Protein AF-A0A973U0E7-F1 (afdb_monomer)

Structure (mmCIF, N/CA/C/O backbone):
data_AF-A0A973U0E7-F1
#
_entry.id   AF-A0A973U0E7-F1
#
loop_
_atom_site.group_PDB
_atom_site.id
_atom_site.type_symbol
_atom_site.label_atom_id
_atom_site.label_alt_id
_atom_site.label_comp_id
_atom_site.label_asym_id
_atom_site.label_entity_id
_atom_site.label_seq_id
_atom_site.pdbx_PDB_ins_code
_atom_site.Cartn_x
_atom_site.Cartn_y
_atom_site.Cartn_z
_atom_site.occupancy
_atom_site.B_iso_or_equiv
_atom_site.auth_seq_id
_atom_site.auth_comp_id
_atom_site.auth_asym_id
_atom_site.auth_atom_id
_atom_site.pdbx_PDB_model_num
ATOM 1 N N . MET A 1 1 ? -1.678 -16.631 -17.017 1.00 42.16 1 MET A N 1
ATOM 2 C CA . MET A 1 1 ? -2.157 -15.235 -17.052 1.00 42.16 1 MET A CA 1
ATOM 3 C C . MET A 1 1 ? -1.262 -14.427 -16.122 1.00 42.16 1 MET A C 1
ATOM 5 O O . MET A 1 1 ? -1.406 -14.552 -14.914 1.00 42.16 1 MET A O 1
ATOM 9 N N . ARG A 1 2 ? -0.243 -13.733 -16.650 1.00 50.34 2 ARG A N 1
ATOM 10 C CA . ARG A 1 2 ? 0.538 -12.775 -15.849 1.00 50.34 2 ARG A CA 1
ATOM 11 C C . ARG A 1 2 ? -0.282 -11.490 -15.801 1.00 50.34 2 ARG A C 1
ATOM 13 O O . ARG A 1 2 ? -0.704 -11.018 -16.849 1.00 50.34 2 ARG A O 1
ATOM 20 N N . VAL A 1 3 ? -0.574 -10.988 -14.607 1.00 57.22 3 VAL A N 1
ATOM 21 C CA . VAL A 1 3 ? -1.224 -9.685 -14.454 1.00 57.22 3 VAL A CA 1
ATOM 22 C C . VAL A 1 3 ? -0.139 -8.639 -14.695 1.00 57.22 3 VAL A C 1
ATOM 24 O O . VAL A 1 3 ? 0.751 -8.463 -13.868 1.00 57.22 3 VAL A O 1
ATOM 27 N N . GLU A 1 4 ? -0.150 -8.025 -15.873 1.00 67.50 4 GLU A N 1
ATOM 28 C CA . GLU A 1 4 ? 0.699 -6.878 -16.193 1.00 67.50 4 GLU A CA 1
ATOM 29 C C . GLU A 1 4 ? 0.068 -5.644 -15.551 1.00 67.50 4 GLU A C 1
ATOM 31 O O . GLU A 1 4 ? -0.882 -5.084 -16.087 1.00 67.50 4 GLU A O 1
ATOM 36 N N . LEU A 1 5 ? 0.556 -5.266 -14.368 1.00 76.81 5 LEU A N 1
ATOM 37 C CA . LEU A 1 5 ? 0.196 -3.997 -13.740 1.00 76.81 5 LEU A CA 1
ATOM 38 C C . LEU A 1 5 ? 0.787 -2.860 -14.574 1.00 76.81 5 LEU A C 1
ATOM 40 O O . LEU A 1 5 ? 1.991 -2.865 -14.842 1.00 76.81 5 LEU A O 1
ATOM 44 N N . ARG A 1 6 ? -0.041 -1.894 -14.972 1.00 80.81 6 ARG A N 1
ATOM 45 C CA . ARG A 1 6 ? 0.394 -0.698 -15.700 1.00 80.81 6 ARG A CA 1
ATOM 46 C C . ARG A 1 6 ? 0.193 0.545 -14.848 1.00 80.81 6 ARG A C 1
ATOM 48 O O . ARG A 1 6 ? -0.693 0.613 -14.001 1.00 80.81 6 ARG A O 1
ATOM 55 N N . VAL A 1 7 ? 1.019 1.555 -15.094 1.00 86.50 7 VAL A N 1
ATOM 56 C CA . VAL A 1 7 ? 0.831 2.880 -14.498 1.00 86.50 7 VAL A CA 1
ATOM 57 C C . VAL A 1 7 ? -0.539 3.431 -14.896 1.00 86.50 7 VAL A C 1
ATOM 59 O O . VAL A 1 7 ? -0.896 3.431 -16.072 1.00 86.50 7 VAL A O 1
ATOM 62 N N . GLY A 1 8 ? -1.294 3.902 -13.908 1.00 86.81 8 GLY A N 1
ATOM 63 C CA . GLY A 1 8 ? -2.666 4.385 -14.040 1.00 86.81 8 GLY A CA 1
ATOM 64 C C . GLY A 1 8 ? -3.736 3.342 -13.718 1.00 86.81 8 GLY A C 1
ATOM 65 O O . GLY A 1 8 ? -4.886 3.734 -13.499 1.00 86.81 8 GLY A O 1
ATOM 66 N N . ASP A 1 9 ? -3.382 2.056 -13.628 1.00 88.31 9 ASP A N 1
ATOM 67 C CA . ASP A 1 9 ? -4.346 1.008 -13.297 1.00 88.31 9 ASP A CA 1
ATOM 68 C C . ASP A 1 9 ? -4.869 1.181 -11.870 1.00 88.31 9 ASP A C 1
ATOM 70 O O . ASP A 1 9 ? -4.117 1.469 -10.934 1.00 88.31 9 ASP A O 1
ATOM 74 N N . VAL A 1 10 ? -6.177 0.984 -11.710 1.00 88.50 10 VAL A N 1
ATOM 75 C CA . VAL A 1 10 ? -6.846 0.961 -10.409 1.00 88.50 10 VAL A CA 1
ATOM 76 C C . VAL A 1 10 ? -7.124 -0.486 -10.049 1.00 88.50 10 VAL A C 1
ATOM 78 O O . VAL A 1 10 ? -7.791 -1.207 -10.789 1.00 88.50 10 VAL A O 1
ATOM 81 N N . VAL A 1 11 ? -6.573 -0.908 -8.921 1.00 88.00 11 VAL A N 1
ATOM 82 C CA . VAL A 1 11 ? -6.503 -2.307 -8.502 1.00 88.00 11 VAL A CA 1
ATOM 83 C C . VAL A 1 11 ? -6.729 -2.403 -7.002 1.00 88.00 11 VAL A C 1
ATOM 85 O O . VAL A 1 11 ? -6.374 -1.500 -6.246 1.00 88.00 11 VAL A O 1
ATOM 88 N N . ASP A 1 12 ? -7.305 -3.513 -6.554 1.00 88.81 12 ASP A N 1
ATOM 89 C CA . ASP A 1 12 ? -7.552 -3.737 -5.133 1.00 88.81 12 ASP A CA 1
ATOM 90 C C . ASP A 1 12 ? -6.254 -4.124 -4.415 1.00 88.81 12 ASP A C 1
ATOM 92 O O . ASP A 1 12 ? -5.697 -5.211 -4.607 1.00 88.81 12 ASP A O 1
ATOM 96 N N . GLY A 1 13 ? -5.758 -3.212 -3.580 1.00 89.75 13 GLY A N 1
ATOM 97 C CA . GLY A 1 13 ? -4.587 -3.419 -2.742 1.00 89.75 13 GLY A CA 1
ATOM 98 C C . GLY A 1 13 ? -4.972 -3.863 -1.343 1.00 89.75 13 GLY A C 1
ATOM 99 O O . GLY A 1 13 ? -5.715 -3.185 -0.634 1.00 89.75 13 GLY A O 1
ATOM 100 N N . ARG A 1 14 ? -4.42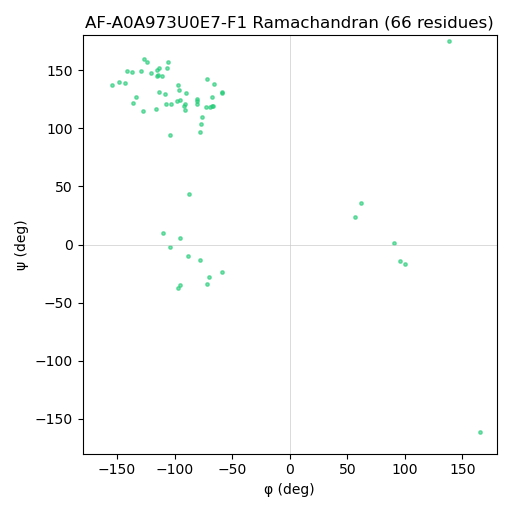6 -5.004 -0.914 1.00 91.81 14 ARG A N 1
ATOM 101 C CA . ARG A 1 14 ? -4.625 -5.504 0.449 1.00 91.81 14 ARG A CA 1
ATOM 102 C C . ARG A 1 14 ? -3.52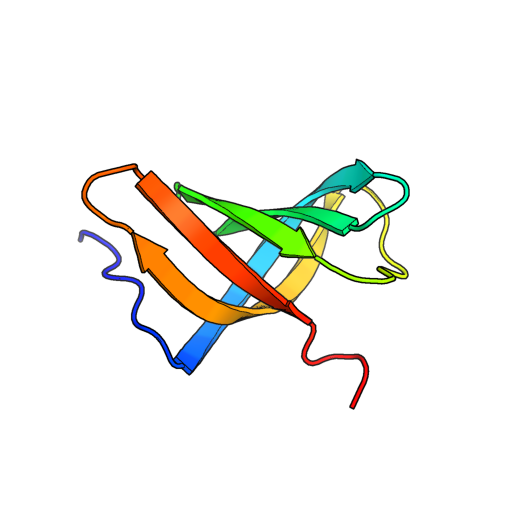2 -5.002 1.366 1.00 91.81 14 ARG A C 1
ATOM 104 O O . ARG A 1 14 ? -2.358 -5.351 1.169 1.00 91.81 14 ARG A O 1
ATOM 111 N N . VAL A 1 15 ? -3.880 -4.247 2.401 1.00 92.44 15 VAL A N 1
ATOM 112 C CA . VAL A 1 15 ? -2.940 -3.784 3.426 1.00 92.44 15 VAL A CA 1
ATOM 113 C C . VAL A 1 15 ? -2.432 -4.981 4.212 1.00 92.44 15 VAL A C 1
ATOM 115 O O . VAL A 1 15 ? -3.195 -5.688 4.867 1.00 92.44 15 VAL A O 1
ATOM 118 N N . THR A 1 16 ? -1.127 -5.199 4.177 1.00 91.56 16 THR A N 1
ATOM 119 C CA . THR A 1 16 ? -0.462 -6.228 4.982 1.00 91.56 16 THR A CA 1
ATOM 120 C C . THR A 1 16 ? 0.086 -5.644 6.274 1.00 91.56 16 THR A C 1
ATOM 122 O O . THR A 1 16 ?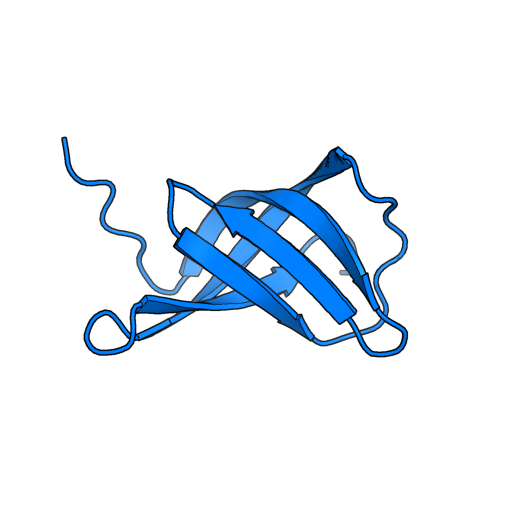 0.052 -6.306 7.310 1.00 91.56 16 THR A O 1
ATOM 125 N N . ARG A 1 17 ? 0.562 -4.394 6.237 1.00 90.44 17 ARG A N 1
ATOM 126 C CA . ARG A 1 17 ? 1.107 -3.710 7.410 1.00 90.44 17 ARG A CA 1
ATOM 127 C C . ARG A 1 17 ? 0.987 -2.201 7.272 1.00 90.44 17 ARG A C 1
ATOM 129 O O . ARG A 1 17 ? 1.311 -1.651 6.229 1.00 90.44 17 ARG A O 1
ATOM 136 N N . VAL A 1 18 ? 0.597 -1.533 8.346 1.00 89.94 18 VAL A N 1
ATOM 137 C CA . VAL A 1 18 ? 0.552 -0.068 8.416 1.00 89.94 18 VAL A CA 1
ATOM 138 C C . VAL A 1 18 ? 1.832 0.419 9.084 1.00 89.94 18 VAL A C 1
ATOM 140 O O . VAL A 1 18 ? 2.299 -0.194 10.047 1.00 89.94 18 VAL A O 1
ATOM 143 N N . VAL A 1 19 ? 2.430 1.481 8.554 1.00 89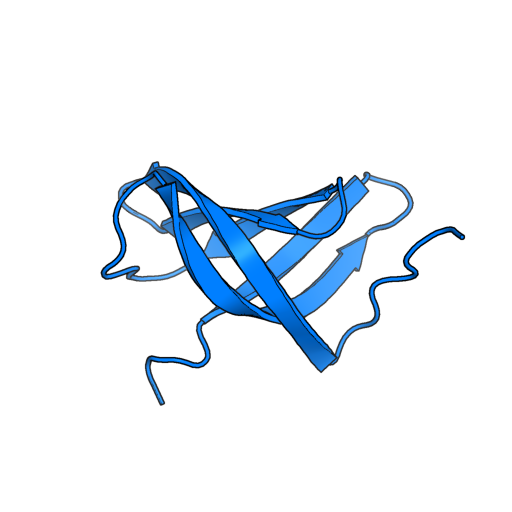.88 19 VAL A N 1
ATOM 144 C CA . VAL A 1 19 ? 3.639 2.113 9.096 1.00 89.88 19 VAL A CA 1
ATOM 145 C C . VAL A 1 19 ? 3.387 3.612 9.297 1.00 89.88 19 VAL A C 1
ATOM 147 O O . VAL A 1 19 ? 2.485 4.166 8.680 1.00 89.88 19 VAL A O 1
ATOM 150 N N . PRO A 1 20 ? 4.159 4.317 10.141 1.00 85.19 20 PRO A N 1
ATOM 151 C CA . PRO A 1 20 ? 3.867 5.719 10.467 1.00 85.19 20 PRO A CA 1
ATOM 152 C C . PRO A 1 20 ? 3.843 6.676 9.262 1.00 85.19 20 PRO A C 1
ATOM 154 O O . PRO A 1 20 ? 3.225 7.730 9.327 1.00 85.19 20 PRO A O 1
ATOM 157 N N . PHE A 1 21 ? 4.521 6.316 8.172 1.00 85.44 21 PHE A N 1
ATOM 158 C CA . PHE A 1 21 ? 4.643 7.113 6.947 1.00 85.44 21 PHE A CA 1
ATOM 159 C C . PHE A 1 21 ? 3.880 6.517 5.748 1.00 85.44 21 PHE A C 1
ATOM 161 O O . PHE A 1 21 ? 4.097 6.947 4.613 1.00 85.44 21 PHE A O 1
ATOM 168 N N . GLY A 1 22 ? 3.043 5.493 5.959 1.00 88.62 22 GLY A N 1
ATOM 169 C CA . GLY A 1 22 ? 2.417 4.777 4.850 1.00 88.62 22 GLY A CA 1
ATOM 170 C C . GLY A 1 22 ? 1.773 3.439 5.197 1.00 88.62 22 GLY A C 1
ATOM 171 O O . GLY A 1 22 ? 1.524 3.095 6.350 1.00 88.62 22 GLY A O 1
ATOM 172 N N . ALA A 1 23 ? 1.558 2.624 4.172 1.00 90.94 23 ALA A N 1
ATOM 173 C CA . ALA A 1 23 ? 1.095 1.253 4.324 1.00 90.94 23 ALA A CA 1
ATOM 174 C C . ALA A 1 23 ? 1.747 0.337 3.285 1.00 90.94 23 ALA A C 1
ATOM 176 O O . ALA A 1 23 ? 1.900 0.681 2.117 1.00 90.94 23 ALA A O 1
ATOM 177 N N . LEU A 1 24 ? 2.129 -0.859 3.717 1.00 91.25 24 LEU A N 1
ATOM 178 C CA . LEU A 1 24 ? 2.512 -1.948 2.833 1.00 91.25 24 LEU A CA 1
ATOM 179 C C . LEU A 1 24 ? 1.241 -2.603 2.313 1.00 91.25 24 LEU A C 1
ATOM 181 O O . LEU A 1 24 ? 0.439 -3.121 3.096 1.00 91.25 24 LEU A O 1
ATOM 185 N N . VAL A 1 25 ? 1.087 -2.606 0.995 1.00 90.75 25 VAL A N 1
ATOM 186 C CA . VAL A 1 25 ? -0.042 -3.228 0.312 1.00 90.75 25 VAL A CA 1
ATOM 187 C C . VAL A 1 25 ? 0.451 -4.298 -0.648 1.00 90.75 25 VAL A C 1
ATOM 189 O O . VAL A 1 25 ? 1.533 -4.200 -1.216 1.00 90.75 25 VAL A O 1
ATOM 192 N N . THR A 1 26 ? -0.335 -5.345 -0.834 1.00 89.00 26 THR A N 1
ATOM 193 C CA . THR A 1 26 ? -0.052 -6.388 -1.821 1.00 89.00 26 THR A CA 1
ATOM 194 C C . THR A 1 26 ? -1.122 -6.344 -2.895 1.00 89.00 26 THR A C 1
ATOM 196 O O . THR A 1 26 ? -2.313 -6.322 -2.583 1.00 89.00 26 THR A O 1
ATOM 199 N N . VAL A 1 27 ? -0.683 -6.340 -4.152 1.00 85.75 27 VAL A N 1
ATOM 200 C CA . VAL A 1 27 ? -1.536 -6.220 -5.335 1.00 85.75 27 VAL A CA 1
ATOM 201 C C . VAL A 1 27 ? -1.073 -7.238 -6.370 1.00 85.75 27 VAL A C 1
ATOM 203 O O . VAL A 1 27 ? 0.087 -7.226 -6.773 1.00 85.75 27 VAL A O 1
ATOM 206 N N . GLY A 1 28 ? -1.955 -8.144 -6.799 1.00 77.75 28 GLY A N 1
ATOM 207 C CA . GLY A 1 28 ? -1.667 -9.047 -7.926 1.00 77.75 28 GLY A CA 1
ATOM 208 C C . GLY A 1 28 ? -0.412 -9.924 -7.772 1.00 77.75 28 GLY A C 1
ATOM 209 O O . GLY A 1 28 ? 0.161 -10.345 -8.771 1.00 77.75 28 GLY A O 1
ATOM 210 N N . GLY A 1 29 ? 0.033 -10.18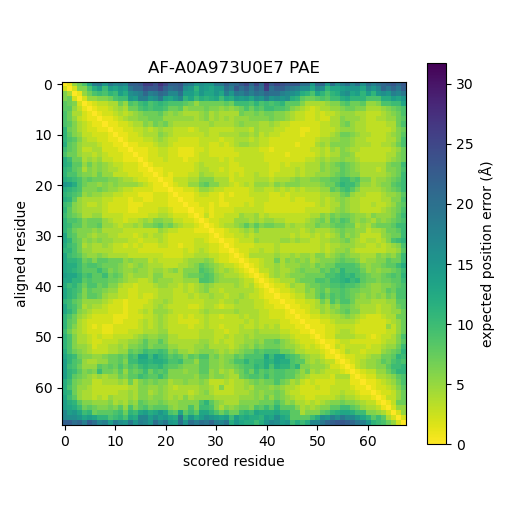9 -6.538 1.00 79.00 29 GLY A N 1
ATOM 211 C CA . GLY A 1 29 ? 1.250 -10.959 -6.248 1.00 79.00 29 GLY A CA 1
ATOM 212 C C . GLY A 1 29 ? 2.534 -10.132 -6.119 1.00 79.00 29 GLY A C 1
ATOM 213 O O . GLY A 1 29 ? 3.589 -10.708 -5.863 1.00 79.00 29 GLY A O 1
ATOM 214 N N . VAL A 1 30 ? 2.456 -8.804 -6.242 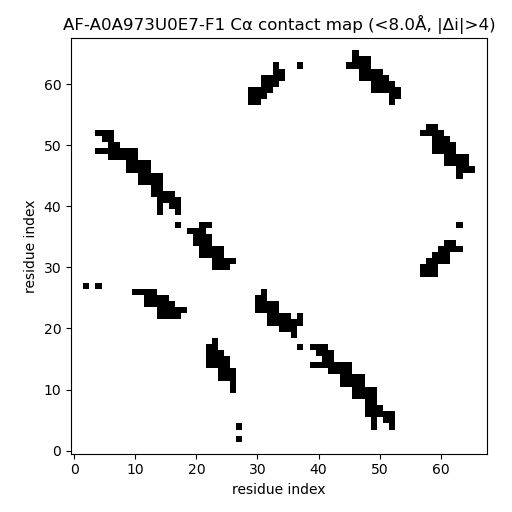1.00 83.50 30 VAL A N 1
ATOM 215 C CA . VAL A 1 30 ? 3.576 -7.879 -6.018 1.00 83.50 30 VAL A CA 1
ATOM 216 C C . VAL A 1 30 ? 3.321 -7.048 -4.759 1.00 83.50 30 VAL A C 1
ATOM 218 O O . VAL A 1 30 ? 2.181 -6.709 -4.432 1.00 83.50 30 VAL A O 1
ATOM 221 N N . SER A 1 31 ? 4.386 -6.732 -4.026 1.00 85.81 31 SER A N 1
ATOM 222 C CA . SER A 1 31 ? 4.326 -5.867 -2.846 1.00 85.81 31 SER A CA 1
ATOM 223 C C . SER A 1 31 ? 4.557 -4.412 -3.248 1.00 85.81 31 SER A C 1
ATOM 225 O O . SER A 1 31 ? 5.610 -4.070 -3.786 1.00 85.81 31 SER A O 1
ATOM 227 N N . GLY A 1 32 ? 3.577 -3.562 -2.963 1.00 86.75 32 GLY A N 1
ATOM 228 C CA . GLY A 1 32 ? 3.639 -2.119 -3.143 1.00 86.75 32 GLY A CA 1
ATOM 229 C C . GLY A 1 32 ? 3.765 -1.377 -1.814 1.00 86.75 32 GLY A C 1
ATOM 230 O O . GLY A 1 32 ? 3.316 -1.846 -0.763 1.00 86.75 32 GLY A O 1
ATOM 231 N N . LEU A 1 33 ? 4.391 -0.204 -1.861 1.00 88.69 33 LEU A N 1
ATOM 232 C CA . LEU A 1 33 ? 4.414 0.727 -0.736 1.00 88.69 33 LEU A CA 1
ATOM 233 C C . LEU A 1 33 ? 3.513 1.908 -1.074 1.00 88.69 33 LEU A C 1
ATOM 235 O O . LEU A 1 33 ? 3.748 2.610 -2.057 1.00 88.69 33 LEU A O 1
ATOM 239 N N . LEU A 1 34 ? 2.512 2.124 -0.233 1.00 87.94 34 LEU A N 1
ATOM 240 C CA . LEU A 1 34 ? 1.686 3.314 -0.269 1.00 87.94 34 LEU A CA 1
ATOM 241 C C . LEU A 1 34 ? 2.320 4.351 0.658 1.00 87.94 34 LEU A C 1
ATOM 243 O O . LEU A 1 34 ? 2.454 4.108 1.859 1.00 87.94 34 LEU A O 1
ATOM 247 N N . VAL A 1 35 ? 2.770 5.468 0.091 1.00 84.50 35 VAL A N 1
ATOM 248 C CA . VAL A 1 35 ? 3.425 6.559 0.825 1.00 84.50 35 VAL A CA 1
ATOM 249 C C . VAL A 1 35 ? 2.392 7.644 1.100 1.00 84.50 35 VAL A C 1
ATOM 251 O O . VAL A 1 35 ? 1.778 8.158 0.169 1.00 84.50 35 VAL A O 1
ATOM 254 N N . GLY A 1 36 ? 2.208 7.998 2.371 1.00 83.62 36 GLY A N 1
ATOM 255 C CA . GLY A 1 36 ? 1.233 9.005 2.786 1.00 83.62 36 GLY A CA 1
ATOM 256 C C . GLY A 1 36 ? 0.474 8.616 4.056 1.00 83.62 36 GLY A C 1
ATOM 257 O O . GLY A 1 36 ? 0.667 7.525 4.592 1.00 83.62 36 GLY A O 1
ATOM 258 N N . PRO A 1 37 ? -0.374 9.510 4.580 1.00 76.81 37 PRO A N 1
ATOM 259 C CA . PRO A 1 37 ? -1.261 9.176 5.685 1.00 76.81 37 PRO A CA 1
ATOM 260 C C . PRO A 1 37 ? -2.309 8.165 5.208 1.00 76.81 37 PRO A C 1
ATOM 262 O O . PRO A 1 37 ? -3.081 8.451 4.301 1.00 76.81 37 PRO A O 1
ATOM 265 N N . VAL A 1 38 ? -2.334 6.982 5.823 1.00 79.62 38 VAL A N 1
ATOM 266 C CA . VAL A 1 38 ? -3.285 5.915 5.483 1.00 79.62 38 VAL A CA 1
ATOM 267 C C . VAL A 1 38 ? -4.188 5.655 6.671 1.00 79.62 38 VAL A C 1
ATOM 269 O O . VAL A 1 38 ? -3.731 5.191 7.715 1.00 79.62 38 VAL A O 1
ATOM 272 N N . ALA A 1 39 ? -5.483 5.907 6.503 1.00 79.50 39 ALA A N 1
ATOM 273 C CA . ALA A 1 39 ? -6.503 5.619 7.509 1.00 79.50 39 ALA A CA 1
ATOM 274 C C . ALA A 1 39 ? -7.040 4.179 7.381 1.00 79.50 39 ALA A C 1
ATOM 276 O O . ALA A 1 39 ? -8.244 3.942 7.442 1.00 79.50 39 ALA A O 1
ATOM 277 N N . ALA A 1 40 ? -6.151 3.205 7.178 1.00 82.00 40 ALA A N 1
ATOM 278 C CA . ALA A 1 40 ? -6.507 1.795 7.040 1.00 82.00 40 ALA A CA 1
ATOM 279 C C . ALA A 1 40 ? -5.757 0.940 8.061 1.00 82.00 40 ALA A C 1
ATOM 281 O O . ALA A 1 40 ? -4.698 1.309 8.559 1.00 82.00 40 ALA A O 1
ATOM 282 N N . THR A 1 41 ? -6.311 -0.229 8.356 1.00 87.44 41 THR A N 1
ATOM 283 C CA . THR A 1 41 ? -5.729 -1.249 9.231 1.00 87.44 41 THR A CA 1
ATOM 284 C C . THR A 1 41 ? -5.195 -2.427 8.418 1.00 87.44 41 THR A C 1
ATOM 286 O O . THR A 1 41 ? -5.614 -2.673 7.286 1.00 87.44 41 THR A O 1
ATOM 289 N N . ALA A 1 42 ? -4.249 -3.177 8.989 1.00 89.31 42 ALA A N 1
ATOM 290 C CA . ALA A 1 42 ? -3.762 -4.404 8.367 1.00 89.31 42 ALA A CA 1
ATOM 291 C C . ALA A 1 42 ? -4.919 -5.397 8.155 1.00 89.31 42 ALA A C 1
ATOM 293 O O . ALA A 1 42 ? -5.693 -5.665 9.071 1.00 89.31 42 ALA A O 1
ATOM 294 N N . GLY A 1 43 ? -5.022 -5.943 6.946 1.00 90.00 43 GLY A N 1
ATOM 295 C CA . GLY A 1 43 ? -6.105 -6.824 6.511 1.00 90.00 43 GLY A CA 1
ATOM 296 C C . GLY A 1 43 ? -7.178 -6.134 5.667 1.00 90.00 43 GLY A C 1
ATOM 297 O O . GLY A 1 43 ? -7.900 -6.836 4.957 1.00 90.00 43 GLY A O 1
ATOM 298 N N . THR A 1 44 ? -7.245 -4.801 5.682 1.00 90.25 44 THR A N 1
ATOM 299 C CA . THR A 1 44 ? -8.188 -4.021 4.870 1.00 90.25 44 THR A CA 1
ATOM 300 C C . THR A 1 44 ? -7.787 -4.045 3.398 1.00 90.25 44 THR A C 1
ATOM 302 O O . THR A 1 44 ? -6.604 -4.021 3.062 1.00 90.25 44 THR A O 1
ATOM 30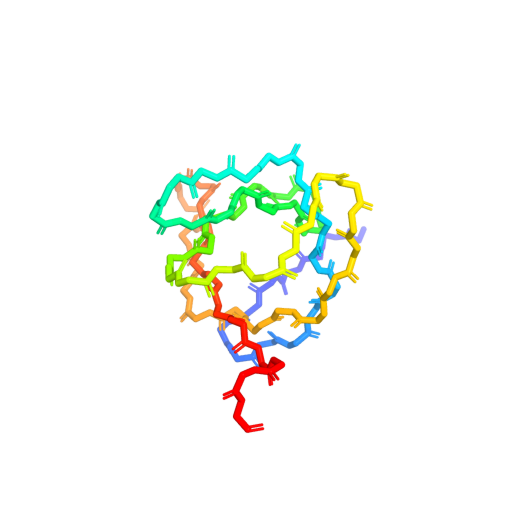5 N N . THR A 1 45 ? -8.780 -4.113 2.515 1.00 88.75 45 THR A N 1
ATOM 306 C CA . THR A 1 45 ? -8.589 -4.010 1.064 1.00 88.75 45 THR A CA 1
ATOM 307 C C . THR A 1 45 ? -9.141 -2.670 0.612 1.00 88.75 45 THR A C 1
ATOM 309 O O . THR A 1 45 ? -10.257 -2.322 0.994 1.00 88.75 45 THR A O 1
ATOM 312 N N . LEU A 1 46 ? -8.354 -1.917 -0.150 1.00 88.06 46 LEU A N 1
ATOM 313 C CA . LEU A 1 46 ? -8.752 -0.622 -0.689 1.00 88.06 46 LEU A CA 1
ATOM 314 C C . LEU A 1 46 ? -8.305 -0.489 -2.150 1.00 88.06 46 LEU A C 1
ATOM 316 O O . LEU A 1 46 ? -7.267 -1.047 -2.521 1.00 88.06 46 LEU A O 1
ATOM 320 N N . PRO A 1 47 ? -9.064 0.249 -2.975 1.00 87.81 47 PRO A N 1
ATOM 321 C CA . PRO A 1 47 ? -8.667 0.530 -4.343 1.00 87.81 47 PRO A CA 1
ATOM 322 C C . PRO A 1 47 ? -7.468 1.480 -4.332 1.00 87.81 47 PRO A C 1
ATOM 324 O O . PRO A 1 47 ? -7.550 2.609 -3.848 1.00 87.81 47 PRO A O 1
ATOM 327 N N . VAL A 1 48 ? -6.350 1.020 -4.880 1.00 88.25 48 VAL A N 1
ATOM 328 C CA . VAL A 1 48 ? -5.135 1.819 -5.038 1.00 88.25 48 VAL A CA 1
ATOM 329 C C . VAL A 1 48 ? -4.858 2.027 -6.517 1.00 88.25 48 VAL A C 1
ATOM 331 O O . VAL A 1 48 ? -5.129 1.154 -7.346 1.00 88.25 48 VAL A O 1
ATOM 334 N N . ARG A 1 49 ? -4.316 3.194 -6.861 1.00 88.75 49 ARG A N 1
ATOM 335 C CA . ARG A 1 49 ? -3.850 3.456 -8.222 1.00 88.75 49 ARG A CA 1
ATOM 336 C C . ARG A 1 49 ? -2.360 3.198 -8.312 1.00 88.75 49 ARG A C 1
ATOM 338 O O . ARG A 1 49 ? -1.589 3.675 -7.484 1.00 88.75 49 ARG A O 1
ATOM 345 N N . VAL A 1 50 ? -1.957 2.479 -9.347 1.00 88.12 50 VAL A N 1
ATOM 346 C CA . VAL A 1 50 ? -0.554 2.270 -9.685 1.00 88.12 50 VAL A CA 1
ATOM 347 C C . VAL A 1 50 ? 0.020 3.564 -10.252 1.00 88.12 50 VAL A C 1
ATOM 349 O O . VAL A 1 50 ? -0.434 4.050 -11.285 1.00 88.12 50 VAL A O 1
ATOM 352 N N . VAL A 1 51 ? 1.020 4.126 -9.581 1.00 87.81 51 VAL A N 1
ATOM 353 C CA . VAL A 1 51 ? 1.715 5.347 -10.022 1.00 87.81 51 VAL A CA 1
ATOM 354 C C . VAL A 1 51 ? 2.995 4.991 -10.763 1.00 87.81 51 VAL A C 1
ATOM 356 O O . VAL A 1 51 ? 3.342 5.624 -11.754 1.00 87.81 51 VAL A O 1
ATOM 359 N N . GLU A 1 52 ? 3.682 3.946 -10.308 1.00 84.94 52 GLU A N 1
ATOM 360 C CA . GLU A 1 52 ? 4.947 3.513 -10.888 1.00 84.94 52 GLU A CA 1
ATOM 361 C C . GLU A 1 52 ? 5.094 1.999 -10.751 1.00 84.94 52 GLU A C 1
ATOM 363 O O . GLU A 1 52 ? 4.756 1.430 -9.710 1.00 84.94 52 GLU A O 1
ATOM 368 N N . VAL A 1 53 ? 5.613 1.347 -11.791 1.00 84.62 53 VAL A N 1
ATOM 369 C CA . VAL A 1 53 ? 5.898 -0.091 -11.796 1.00 84.62 53 VAL A CA 1
ATOM 370 C C . VAL A 1 53 ? 7.341 -0.299 -12.222 1.00 84.62 53 VAL A C 1
ATOM 372 O O . VAL A 1 53 ? 7.704 -0.022 -13.362 1.00 84.62 53 VAL A O 1
ATOM 375 N N . ASP A 1 54 ? 8.150 -0.822 -11.310 1.00 82.94 54 ASP A N 1
ATOM 376 C CA . ASP A 1 54 ? 9.516 -1.258 -11.576 1.00 82.94 54 ASP A CA 1
ATOM 377 C C . ASP A 1 54 ? 9.517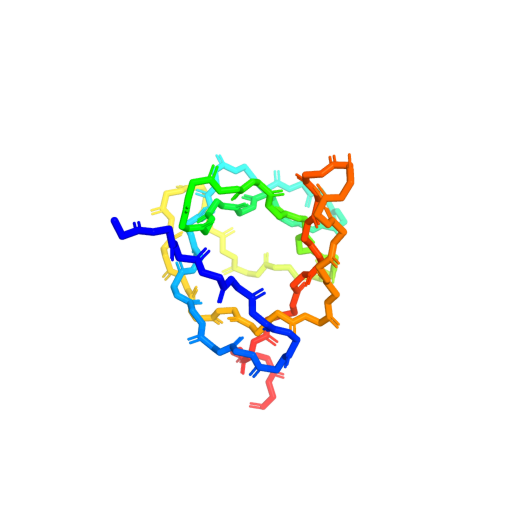 -2.790 -11.650 1.00 82.94 54 ASP A C 1
ATOM 379 O O . ASP A 1 54 ? 9.568 -3.499 -10.635 1.00 82.94 54 ASP A O 1
ATOM 383 N N . HIS A 1 55 ? 9.401 -3.306 -12.875 1.00 74.75 55 HIS A N 1
ATOM 384 C CA . HIS A 1 55 ? 9.403 -4.743 -13.145 1.00 74.75 55 HIS A CA 1
ATOM 385 C C . HIS A 1 55 ? 10.777 -5.385 -12.925 1.00 74.75 55 HIS A C 1
ATOM 387 O O . HIS A 1 55 ? 10.831 -6.562 -12.565 1.00 74.75 55 HIS A O 1
ATOM 393 N N . ASP A 1 56 ? 11.864 -4.627 -13.090 1.00 79.88 56 ASP A N 1
ATOM 394 C CA . ASP A 1 56 ? 13.231 -5.124 -12.906 1.00 79.88 56 ASP A CA 1
ATOM 395 C C . ASP A 1 56 ? 13.537 -5.370 -11.424 1.00 79.88 56 ASP A C 1
ATOM 397 O O . ASP A 1 56 ? 14.249 -6.312 -11.069 1.00 79.88 56 ASP A O 1
ATOM 401 N N . ARG A 1 57 ? 12.966 -4.547 -10.536 1.00 77.38 57 ARG A N 1
ATOM 402 C CA . ARG A 1 57 ? 13.145 -4.652 -9.078 1.00 77.38 57 ARG A CA 1
ATOM 403 C C . ARG A 1 57 ? 11.949 -5.246 -8.339 1.00 77.38 57 ARG A C 1
ATOM 405 O O . ARG A 1 57 ? 12.026 -5.402 -7.118 1.00 77.38 57 ARG A O 1
ATOM 412 N N . GLY A 1 58 ? 10.859 -5.562 -9.038 1.00 77.81 58 GLY A N 1
ATOM 413 C CA . GLY A 1 58 ? 9.631 -6.103 -8.448 1.00 77.81 58 GLY A CA 1
ATOM 414 C C . GLY A 1 58 ? 8.968 -5.149 -7.450 1.00 77.81 58 GLY A C 1
ATOM 415 O O . GLY A 1 58 ? 8.448 -5.598 -6.426 1.00 77.81 58 GLY A O 1
ATOM 416 N N . ARG A 1 59 ? 9.033 -3.837 -7.707 1.00 79.38 59 ARG A N 1
ATOM 417 C CA . ARG A 1 59 ? 8.461 -2.793 -6.842 1.00 79.38 59 ARG A CA 1
ATOM 418 C C . ARG A 1 59 ? 7.345 -2.058 -7.564 1.00 79.38 59 ARG A C 1
ATOM 420 O O . ARG A 1 59 ? 7.420 -1.826 -8.764 1.00 79.38 59 ARG A O 1
ATOM 427 N N . VAL A 1 60 ? 6.328 -1.663 -6.809 1.00 84.06 60 VAL A N 1
ATOM 428 C CA . VAL A 1 60 ? 5.213 -0.862 -7.320 1.00 84.06 60 VAL A CA 1
ATOM 429 C C . VAL A 1 60 ? 4.952 0.279 -6.348 1.00 84.06 60 VAL A C 1
ATOM 431 O O . VAL A 1 60 ? 4.787 0.045 -5.147 1.00 84.06 60 VAL A O 1
ATOM 434 N N . ALA A 1 61 ? 4.935 1.508 -6.854 1.00 84.69 61 ALA A N 1
ATOM 435 C CA . ALA A 1 61 ? 4.455 2.659 -6.105 1.00 84.69 61 ALA A CA 1
ATOM 436 C C . ALA A 1 61 ? 2.961 2.818 -6.372 1.00 84.69 61 ALA A C 1
ATOM 438 O O . ALA A 1 61 ? 2.516 2.805 -7.525 1.00 84.69 61 ALA A O 1
ATOM 439 N N . VAL A 1 62 ? 2.190 2.960 -5.302 1.00 86.62 62 VAL A N 1
ATOM 440 C CA . VAL A 1 62 ? 0.742 3.118 -5.386 1.00 86.62 62 VAL A CA 1
ATOM 441 C C . VAL A 1 62 ? 0.283 4.320 -4.575 1.00 86.62 62 VAL A C 1
ATOM 443 O O . VAL A 1 62 ? 0.890 4.655 -3.557 1.00 86.62 62 VAL A O 1
ATOM 446 N N . GLU A 1 63 ? -0.801 4.945 -5.019 1.00 85.56 63 GLU A N 1
ATOM 447 C CA . GLU A 1 63 ? -1.467 6.037 -4.312 1.00 85.56 63 GLU A CA 1
ATOM 448 C C . GLU A 1 63 ? -2.878 5.637 -3.875 1.00 85.56 63 GLU A C 1
ATOM 450 O O . GLU A 1 63 ? -3.547 4.817 -4.513 1.00 85.56 63 GLU A O 1
ATOM 455 N N . ASP A 1 64 ? -3.317 6.229 -2.767 1.00 81.06 64 ASP A N 1
ATOM 456 C CA . ASP A 1 64 ? -4.670 6.064 -2.255 1.00 81.06 64 ASP A CA 1
ATOM 457 C C . ASP A 1 64 ? -5.638 6.976 -3.021 1.00 81.06 64 ASP A C 1
ATOM 459 O O . ASP A 1 64 ? -5.458 8.196 -3.065 1.00 81.06 64 ASP A O 1
ATOM 463 N N . LEU A 1 65 ? -6.675 6.383 -3.617 1.00 74.88 65 LEU A N 1
ATOM 464 C CA . LEU A 1 65 ? -7.742 7.118 -4.300 1.00 74.88 65 LEU A CA 1
ATOM 465 C C . LEU A 1 65 ? -8.891 7.518 -3.365 1.00 74.88 65 LEU A C 1
ATOM 467 O O . LEU A 1 65 ? -9.751 8.290 -3.780 1.00 74.88 65 LEU A O 1
ATOM 471 N N . SER A 1 66 ? -8.922 7.021 -2.125 1.00 64.25 66 SER A N 1
ATOM 472 C CA . SER A 1 66 ? -10.004 7.303 -1.174 1.00 64.25 66 SER A CA 1
ATOM 473 C C . SER A 1 66 ? -9.912 8.687 -0.519 1.00 64.25 66 SER A C 1
ATOM 475 O O . SER A 1 66 ? -10.890 9.151 0.061 1.00 64.25 66 SER A O 1
ATOM 477 N N . THR A 1 67 ? -8.765 9.367 -0.644 1.00 59.72 67 THR A N 1
ATOM 478 C CA . THR A 1 67 ? -8.506 10.665 0.002 1.00 59.72 67 THR A CA 1
ATOM 479 C C . THR A 1 67 ? -8.783 11.890 -0.888 1.00 59.72 67 THR A C 1
ATOM 481 O O . THR A 1 67 ? -8.507 13.015 -0.467 1.00 59.72 67 THR A O 1
ATOM 484 N N . ARG A 1 68 ? -9.335 11.709 -2.096 1.00 51.09 68 ARG A N 1
ATOM 485 C CA . ARG A 1 68 ? -9.731 12.813 -2.993 1.00 51.09 68 ARG A CA 1
ATOM 486 C C . ARG A 1 68 ? -11.228 13.079 -3.006 1.00 51.09 68 ARG A C 1
ATOM 488 O O . ARG A 1 68 ? -12.001 12.100 -2.987 1.00 51.09 68 ARG A O 1
#

Secondary structure (DSSP, 8-state):
------TT-EEEEEEEEEETTEEEEEETTEEEEEES-----TT-EEEEEEEEEETTTTEEEEEESTT-

Sequence (68 aa):
MRVELRVGDVVDGRVTRVVPFGALVTVGGVSGLLVGPVAATAGTTLPVRVVEVDHDRGRVAVEDLSTR

Nearest PDB structures (foldseek):
  7a05-assembly1_A  TM=8.605E-01  e=5.566E-05  Vibrio vulnificus
  8peg-assembly1_Z  TM=8.084E-01  e=2.917E-05  Escherichia coli
  4r71-assembly2_F  TM=8.071E-01  e=2.162E-04  Escherichia coli K-12
  2r7d-assembly2_B  TM=7.533E-01  e=5.979E-02  Deinococcus radiodurans R1 = ATCC 13939 = DSM 20539
  3wwv-assembly1_A-2  TM=5.399E-01  e=1.751E-02  Pyrococcus horikos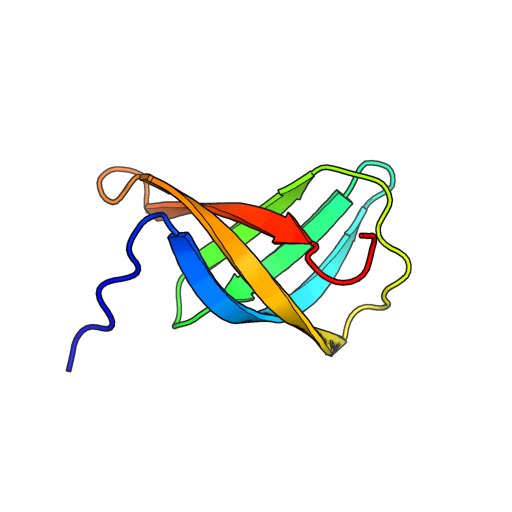hii OT3

Foldseek 3Di:
DQPPQDAFDWFKWAFQAADPQFTWTDTSNAIETEGHDDPDHHGDIATWGFHDADPVVSYTYIYHPVVD

Radius of gyration: 10.98 Å; Cα contacts (8 Å, |Δi|>4): 150; chains: 1; bounding box: 23×28×28 Å

Solvent-accessible surface area (backbone atoms only — not comparable to full-atom values): 3985 Å² total; per-residue (Å²): 136,82,80,80,81,48,66,70,41,77,43,68,25,34,26,70,39,66,51,99,64,16,32,36,26,40,40,96,91,40,57,25,49,33,73,42,93,63,99,65,55,60,73,43,71,44,62,26,31,30,69,40,69,40,78,94,77,60,40,34,39,33,43,76,60,81,85,112

pLDDT: mean 82.47, std 10.31, range [42.16, 92.44]

Mean predicted aligned error: 5.6 Å